Protein AF-M0IJI5-F1 (afdb_monomer_lite)

Secondary structure (DSSP, 8-state):
-----------------------SS-HHHHHHHHHHHHHHHHHHHHHHSSS-HHHHHHHHHHHHHHHHHHHHHHS-S-SSTTHHHHHHHTT-

Structure (mmCIF, N/CA/C/O backbone):
data_AF-M0IJI5-F1
#
_entry.id   AF-M0IJI5-F1
#
loop_
_atom_site.group_PDB
_atom_site.id
_atom_site.type_symbol
_atom_site.label_atom_id
_atom_site.label_alt_id
_atom_site.label_comp_id
_atom_site.label_asym_id
_atom_site.label_entity_id
_atom_site.label_seq_id
_atom_site.pdbx_PDB_ins_code
_atom_site.Cartn_x
_atom_site.Cartn_y
_atom_site.Cartn_z
_atom_site.occupancy
_atom_site.B_iso_or_equiv
_atom_site.auth_seq_id
_atom_site.auth_comp_id
_atom_site.auth_asym_id
_atom_site.auth_atom_id
_atom_site.pdbx_PDB_model_num
ATOM 1 N N . MET A 1 1 ? 5.027 -17.627 -78.252 1.00 46.62 1 MET A N 1
ATOM 2 C CA . MET A 1 1 ? 4.713 -18.670 -77.256 1.00 46.62 1 MET A CA 1
ATOM 3 C C . MET A 1 1 ? 5.920 -18.836 -76.345 1.00 46.62 1 MET A C 1
ATOM 5 O O . MET A 1 1 ? 6.846 -19.535 -76.708 1.00 46.62 1 MET A O 1
ATOM 9 N N . SER A 1 2 ? 5.953 -18.096 -75.235 1.00 42.31 2 SER A N 1
ATOM 10 C CA . SER A 1 2 ? 6.665 -18.443 -73.995 1.00 42.31 2 SER A CA 1
ATOM 11 C C . SER A 1 2 ? 6.300 -17.369 -72.968 1.00 42.31 2 SER A C 1
ATOM 13 O O . SER A 1 2 ? 6.709 -16.216 -73.088 1.00 42.31 2 SER A O 1
ATOM 15 N N . ARG A 1 3 ? 5.405 -17.721 -72.042 1.00 43.44 3 ARG A N 1
ATOM 16 C CA . ARG A 1 3 ? 5.073 -16.913 -70.867 1.00 43.44 3 ARG A CA 1
ATOM 17 C C . ARG A 1 3 ? 6.168 -17.171 -69.839 1.00 43.44 3 ARG A C 1
ATOM 19 O O . ARG A 1 3 ? 6.301 -18.303 -69.388 1.00 43.44 3 ARG A O 1
ATOM 26 N N . VAL A 1 4 ? 6.903 -16.136 -69.448 1.00 54.62 4 VAL A N 1
ATOM 27 C CA . VAL A 1 4 ? 7.719 -16.177 -68.231 1.00 54.62 4 VAL A CA 1
ATOM 28 C C . VAL A 1 4 ? 6.822 -15.715 -67.090 1.00 54.62 4 VAL A C 1
ATOM 30 O O . VAL A 1 4 ? 6.624 -14.525 -66.861 1.00 54.62 4 VAL A O 1
ATOM 33 N N . VAL A 1 5 ? 6.203 -16.697 -66.440 1.00 57.72 5 VAL A N 1
ATOM 34 C CA . VAL A 1 5 ? 5.574 -16.564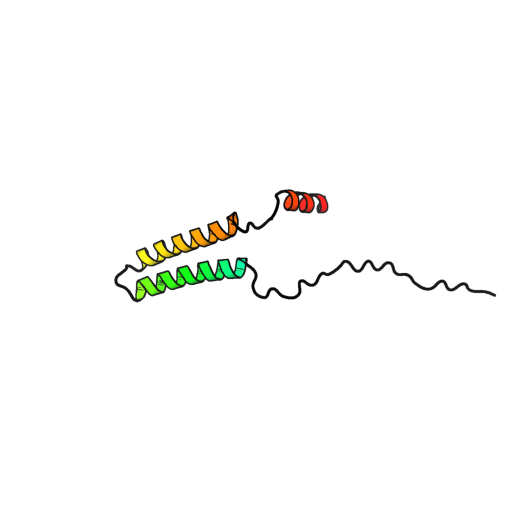 -65.127 1.00 57.72 5 VAL A CA 1
ATOM 35 C C . VAL A 1 5 ? 6.718 -16.509 -64.117 1.00 57.72 5 VAL A C 1
ATOM 37 O O . VAL A 1 5 ? 7.370 -17.516 -63.857 1.00 57.72 5 VAL A O 1
ATOM 40 N N . GLY A 1 6 ? 7.010 -15.303 -63.633 1.00 50.81 6 GLY A N 1
ATOM 41 C CA . GLY A 1 6 ? 7.951 -15.045 -62.548 1.00 50.81 6 GLY A CA 1
ATOM 42 C C . GLY A 1 6 ? 7.197 -15.001 -61.229 1.00 50.81 6 GLY A C 1
ATOM 43 O O . GLY A 1 6 ? 6.553 -14.009 -60.904 1.00 50.81 6 GLY A O 1
ATOM 44 N N . THR A 1 7 ? 7.250 -16.126 -60.534 1.00 53.97 7 THR A N 1
ATOM 45 C CA . THR A 1 7 ? 6.686 -16.420 -59.222 1.00 53.97 7 THR A CA 1
ATOM 46 C C . THR A 1 7 ? 7.194 -15.463 -58.138 1.00 53.97 7 THR A C 1
ATOM 48 O O . THR A 1 7 ? 8.366 -15.097 -58.112 1.00 53.97 7 THR A O 1
ATOM 51 N N . GLU A 1 8 ? 6.269 -15.090 -57.257 1.00 53.44 8 GLU A N 1
ATOM 52 C CA . GLU A 1 8 ? 6.414 -14.496 -55.926 1.00 53.44 8 GLU A CA 1
ATOM 53 C C . GLU A 1 8 ? 7.830 -14.344 -55.342 1.00 53.44 8 GLU A C 1
ATOM 55 O O . GLU A 1 8 ? 8.518 -15.321 -55.057 1.00 53.44 8 GLU A O 1
ATOM 60 N N . ARG A 1 9 ? 8.147 -13.118 -54.915 1.00 49.75 9 ARG A N 1
ATOM 61 C CA . ARG A 1 9 ? 8.505 -12.893 -53.509 1.00 49.75 9 ARG A CA 1
ATOM 62 C C . ARG A 1 9 ? 7.831 -11.627 -53.021 1.00 49.75 9 ARG A C 1
ATOM 64 O O . ARG A 1 9 ? 8.304 -10.515 -53.235 1.00 49.75 9 ARG A O 1
ATOM 71 N N . GLN A 1 10 ? 6.700 -11.836 -52.362 1.00 50.91 10 GLN A N 1
ATOM 72 C CA . GLN A 1 10 ? 6.144 -10.864 -51.447 1.00 50.91 10 GLN A CA 1
ATOM 73 C C . GLN A 1 10 ? 7.228 -10.556 -50.412 1.00 50.91 10 GLN A C 1
ATOM 75 O O . GLN A 1 10 ? 7.536 -11.388 -49.562 1.00 50.91 10 GLN A O 1
ATOM 80 N N . HIS A 1 11 ? 7.811 -9.360 -50.468 1.00 40.53 11 HIS A N 1
ATOM 81 C CA . HIS A 1 11 ? 8.391 -8.744 -49.280 1.00 40.53 11 HIS A CA 1
ATOM 82 C C . HIS A 1 11 ? 7.225 -8.295 -48.393 1.00 40.53 11 HIS A C 1
ATOM 84 O O . HIS A 1 11 ? 6.988 -7.113 -48.168 1.00 40.53 11 HIS A O 1
ATOM 90 N N . PHE A 1 12 ? 6.463 -9.280 -47.916 1.00 49.38 12 PHE A N 1
ATOM 91 C CA . PHE A 1 12 ? 5.733 -9.165 -46.675 1.00 49.38 12 PHE A CA 1
ATOM 92 C C . PHE A 1 12 ? 6.824 -9.078 -45.616 1.00 49.38 12 PHE A C 1
ATOM 94 O O . PHE A 1 12 ? 7.351 -10.087 -45.146 1.00 49.38 12 PHE A O 1
ATOM 101 N N . VAL A 1 13 ? 7.248 -7.848 -45.324 1.00 58.69 13 VAL A N 1
ATOM 102 C CA . VAL A 1 13 ? 7.895 -7.549 -44.056 1.00 58.69 13 VAL A CA 1
ATOM 103 C C . VAL A 1 13 ? 6.821 -7.872 -43.034 1.00 58.69 13 VAL A C 1
ATOM 105 O O . VAL A 1 13 ? 5.956 -7.053 -42.733 1.00 58.69 13 VAL A O 1
ATOM 108 N N . ALA A 1 14 ? 6.829 -9.124 -42.580 1.00 52.59 14 ALA A N 1
ATOM 109 C CA . ALA A 1 14 ? 6.283 -9.486 -41.299 1.00 52.59 14 ALA A CA 1
ATOM 110 C C . ALA A 1 14 ? 7.027 -8.583 -40.320 1.00 52.59 14 ALA A C 1
ATOM 112 O O . ALA A 1 14 ? 8.132 -8.902 -39.881 1.00 52.59 14 ALA A O 1
ATOM 113 N N . GLY A 1 15 ? 6.467 -7.396 -40.065 1.00 46.16 15 GLY A N 1
ATOM 114 C CA . GLY A 1 15 ? 6.790 -6.653 -38.868 1.00 46.16 15 GLY A CA 1
ATOM 115 C C . GLY A 1 15 ? 6.709 -7.693 -37.774 1.00 46.16 15 GLY A C 1
ATOM 116 O O . GLY A 1 15 ? 5.697 -8.392 -37.679 1.00 46.16 15 GLY A O 1
ATOM 117 N N . HIS A 1 16 ? 7.827 -7.906 -37.084 1.00 51.38 16 HIS A N 1
ATOM 118 C CA . HIS A 1 16 ? 7.868 -8.767 -35.926 1.00 51.38 16 HIS A CA 1
ATOM 119 C C . HIS A 1 16 ? 6.804 -8.224 -34.975 1.00 51.38 16 HIS A C 1
ATOM 121 O O . HIS A 1 16 ? 7.062 -7.338 -34.165 1.00 51.38 16 HIS A O 1
ATOM 127 N N . VAL A 1 17 ? 5.586 -8.752 -35.079 1.00 59.66 17 VAL A N 1
ATOM 128 C CA . VAL A 1 17 ? 4.659 -8.804 -33.971 1.00 59.66 17 VAL A CA 1
ATOM 129 C C . VAL A 1 17 ? 5.342 -9.782 -33.039 1.00 59.66 17 VAL A C 1
ATOM 131 O O . VAL A 1 17 ? 5.073 -10.983 -33.041 1.00 59.66 17 VAL A O 1
ATOM 134 N N . THR A 1 18 ? 6.319 -9.263 -32.300 1.00 62.25 18 THR A N 1
ATOM 135 C CA . THR A 1 18 ? 6.811 -9.874 -31.085 1.00 62.25 18 THR A CA 1
ATOM 136 C C . THR A 1 18 ? 5.602 -9.860 -30.172 1.00 62.25 18 THR A C 1
ATOM 138 O O . THR A 1 18 ? 5.392 -8.932 -29.395 1.00 62.25 18 THR A O 1
ATOM 141 N N . ALA A 1 19 ? 4.736 -10.860 -30.330 1.00 50.16 19 ALA A N 1
ATOM 142 C CA . ALA A 1 19 ? 3.800 -11.232 -29.302 1.00 50.16 19 ALA A CA 1
ATOM 143 C C . ALA A 1 19 ? 4.670 -11.414 -28.060 1.00 50.16 19 ALA A C 1
ATOM 145 O O . ALA A 1 19 ? 5.455 -12.361 -27.983 1.00 50.16 19 ALA A O 1
ATOM 146 N N . ARG A 1 20 ? 4.625 -10.443 -27.139 1.00 58.91 20 ARG A N 1
ATOM 147 C CA . ARG A 1 20 ? 5.231 -10.563 -25.815 1.00 58.91 20 ARG A CA 1
ATOM 148 C C . ARG A 1 20 ? 4.495 -11.711 -25.133 1.00 58.91 20 ARG A C 1
ATOM 150 O O . ARG A 1 20 ? 3.500 -11.504 -24.450 1.00 58.91 20 ARG A O 1
ATOM 157 N N . MET A 1 21 ? 4.918 -12.943 -25.389 1.00 62.69 21 MET A N 1
ATOM 158 C CA . MET A 1 21 ? 4.394 -14.106 -24.697 1.00 62.69 21 MET A CA 1
ATOM 159 C C . MET A 1 21 ? 4.910 -14.046 -23.260 1.00 62.69 21 MET A C 1
ATOM 161 O O . MET A 1 21 ? 6.044 -14.421 -22.986 1.00 62.69 21 MET A O 1
ATOM 165 N N . GLY A 1 22 ? 4.051 -13.583 -22.351 1.00 50.91 22 GLY A N 1
ATOM 166 C CA . GLY A 1 22 ? 3.993 -14.135 -21.000 1.00 50.91 22 GLY A CA 1
ATOM 167 C C . GLY A 1 22 ? 4.848 -13.464 -19.929 1.00 50.91 22 GLY A C 1
ATOM 168 O O . GLY A 1 22 ? 5.690 -14.113 -19.325 1.00 50.91 22 GLY A O 1
ATOM 169 N N . TYR A 1 23 ? 4.519 -12.227 -19.568 1.00 51.75 23 TYR A N 1
ATOM 170 C CA . TYR A 1 23 ? 4.529 -11.854 -18.152 1.00 51.75 23 TYR A CA 1
ATOM 171 C C . TYR A 1 23 ? 3.073 -11.647 -17.753 1.00 51.75 23 TYR A C 1
ATOM 173 O O . TYR A 1 23 ? 2.498 -10.608 -18.043 1.00 51.75 23 TYR A O 1
ATOM 181 N N . THR A 1 24 ? 2.451 -12.640 -17.112 1.00 62.34 24 THR A N 1
ATOM 182 C CA . THR A 1 24 ? 1.136 -12.410 -16.480 1.00 62.34 24 THR A CA 1
ATOM 183 C C . THR A 1 24 ? 1.229 -11.407 -15.328 1.00 62.34 24 THR A C 1
ATOM 185 O O . THR A 1 24 ? 0.200 -10.954 -14.847 1.00 62.34 24 THR A O 1
ATOM 188 N N . TRP A 1 25 ? 2.447 -11.117 -14.862 1.00 64.88 25 TRP A N 1
ATOM 189 C CA . TRP A 1 25 ? 2.719 -10.248 -13.732 1.00 64.88 25 TRP A CA 1
ATOM 190 C C . TRP A 1 25 ? 3.789 -9.241 -14.139 1.00 64.88 25 TRP A C 1
ATOM 192 O O . TRP A 1 25 ? 4.980 -9.562 -14.175 1.00 64.88 25 TRP A O 1
ATOM 202 N N . GLN A 1 26 ? 3.373 -8.037 -14.507 1.00 78.44 26 GLN A N 1
ATOM 203 C CA . GLN A 1 26 ? 4.305 -6.945 -14.756 1.00 78.44 26 GLN A CA 1
ATOM 204 C C . GLN A 1 26 ? 4.855 -6.442 -13.414 1.00 78.44 26 GLN A C 1
ATOM 206 O O . GLN A 1 26 ? 4.205 -6.565 -12.375 1.00 78.44 26 GLN A O 1
ATOM 211 N N . TYR A 1 27 ? 6.052 -5.848 -13.407 1.00 82.38 27 TYR A N 1
ATOM 212 C CA . TYR A 1 27 ? 6.621 -5.268 -12.181 1.00 82.38 27 TYR A CA 1
ATOM 213 C C . TYR A 1 27 ? 5.662 -4.252 -11.532 1.00 82.38 27 TYR A C 1
ATOM 215 O O . TYR A 1 27 ? 5.489 -4.241 -10.314 1.00 82.38 27 TYR A O 1
ATOM 223 N N . TYR A 1 28 ? 4.950 -3.470 -12.346 1.00 80.81 28 TYR A N 1
ATOM 224 C CA . TYR A 1 28 ? 3.936 -2.535 -11.862 1.00 80.81 28 TYR A CA 1
ATOM 225 C C . TYR A 1 28 ? 2.728 -3.212 -11.209 1.00 80.81 28 TYR A C 1
ATOM 227 O O . TYR A 1 28 ? 2.161 -2.638 -10.283 1.00 80.81 28 TYR A O 1
ATOM 235 N N . ASP A 1 29 ? 2.387 -4.446 -11.584 1.00 87.81 29 ASP A N 1
ATOM 236 C CA . ASP A 1 29 ? 1.345 -5.204 -10.888 1.00 87.81 29 ASP A CA 1
ATOM 237 C C . ASP A 1 29 ? 1.814 -5.600 -9.477 1.00 87.81 29 ASP A C 1
ATOM 239 O O . ASP A 1 29 ? 1.015 -5.627 -8.544 1.00 87.81 29 ASP A O 1
ATOM 243 N N . LEU A 1 30 ? 3.114 -5.856 -9.272 1.00 88.88 30 LEU A N 1
ATOM 244 C CA . LEU A 1 30 ? 3.679 -6.098 -7.934 1.00 88.88 30 LEU A CA 1
ATOM 245 C C . LEU A 1 30 ? 3.679 -4.824 -7.081 1.00 88.88 30 LEU A C 1
ATOM 247 O O . LEU A 1 30 ? 3.325 -4.875 -5.902 1.00 88.88 30 LEU A O 1
ATOM 251 N N . VAL A 1 31 ? 4.027 -3.678 -7.672 1.00 90.12 31 VAL A N 1
ATOM 252 C CA . VAL A 1 31 ? 3.935 -2.366 -7.006 1.00 90.12 31 VAL A CA 1
ATOM 253 C C . VAL A 1 31 ? 2.484 -2.073 -6.613 1.00 90.12 31 VAL A C 1
ATOM 255 O O . VAL A 1 31 ? 2.220 -1.675 -5.476 1.00 90.12 31 VAL A O 1
ATOM 258 N N . LEU A 1 32 ? 1.536 -2.335 -7.517 1.00 91.56 32 LEU A N 1
ATOM 259 C CA . LEU A 1 32 ? 0.108 -2.146 -7.277 1.00 91.56 32 LEU A CA 1
ATOM 260 C C . LEU A 1 32 ? -0.405 -3.049 -6.150 1.00 91.56 32 LEU A C 1
ATOM 262 O O . LEU A 1 32 ? -1.110 -2.573 -5.259 1.00 91.56 32 LEU A O 1
ATOM 266 N N . VAL A 1 33 ? -0.010 -4.324 -6.140 1.00 94.94 33 VAL A N 1
ATOM 267 C CA . VAL A 1 33 ? -0.319 -5.254 -5.043 1.00 94.94 33 VAL A CA 1
ATOM 268 C C . VAL A 1 33 ? 0.291 -4.775 -3.725 1.00 94.94 33 VAL A C 1
ATOM 270 O O . VAL A 1 33 ? -0.372 -4.861 -2.693 1.00 94.94 33 VAL A O 1
ATOM 273 N N . GLY A 1 34 ? 1.505 -4.220 -3.739 1.00 94.06 34 GLY A N 1
ATOM 274 C CA . GLY A 1 34 ? 2.140 -3.637 -2.555 1.00 94.06 34 GLY A CA 1
ATOM 275 C C . GLY A 1 34 ? 1.363 -2.448 -1.981 1.00 94.06 34 GLY A C 1
ATOM 276 O O . GLY A 1 34 ? 1.130 -2.390 -0.774 1.00 94.06 34 GLY A O 1
ATOM 277 N N . ILE A 1 35 ? 0.908 -1.535 -2.844 1.00 95.31 35 ILE A N 1
ATOM 278 C CA . ILE A 1 35 ? 0.075 -0.384 -2.462 1.00 95.31 35 ILE A CA 1
ATOM 279 C C . ILE A 1 35 ? -1.280 -0.847 -1.926 1.00 95.31 35 ILE A C 1
ATOM 281 O O . ILE A 1 35 ? -1.712 -0.426 -0.855 1.00 95.31 35 ILE A O 1
ATOM 285 N N . PHE A 1 36 ? -1.964 -1.731 -2.649 1.00 96.81 36 PHE A N 1
ATOM 286 C CA . PHE A 1 36 ? -3.261 -2.237 -2.214 1.00 96.81 36 PHE A CA 1
ATOM 287 C C . PHE A 1 36 ? -3.143 -2.993 -0.884 1.00 96.81 36 PHE A C 1
ATOM 289 O O . PHE A 1 36 ? -3.915 -2.755 0.047 1.00 96.81 36 PHE A O 1
ATOM 296 N N . GLY A 1 37 ? -2.132 -3.854 -0.767 1.00 97.38 37 GLY A N 1
ATOM 297 C CA . GLY A 1 37 ? -1.842 -4.620 0.437 1.00 97.38 37 GLY A CA 1
ATOM 298 C C . GLY A 1 37 ? -1.538 -3.736 1.643 1.00 97.38 37 GLY A C 1
ATOM 299 O O . GLY A 1 37 ? -2.037 -4.020 2.732 1.00 97.38 37 GLY A O 1
ATOM 300 N N . SER A 1 38 ? -0.791 -2.640 1.474 1.00 96.81 38 SER A N 1
ATOM 301 C CA . SER A 1 38 ? -0.518 -1.716 2.579 1.00 96.81 38 SER A CA 1
ATOM 302 C C . SER A 1 38 ? -1.790 -1.008 3.050 1.00 96.81 38 SER A C 1
ATOM 304 O O . SER A 1 38 ? -2.034 -0.943 4.253 1.00 96.81 38 SER A O 1
ATOM 306 N N . LEU A 1 39 ? -2.651 -0.554 2.137 1.00 97.25 39 LEU A N 1
ATOM 307 C CA . LEU A 1 39 ? -3.913 0.097 2.497 1.00 97.25 39 LEU A CA 1
ATOM 308 C C . LEU A 1 39 ? -4.858 -0.858 3.236 1.00 97.25 39 LEU A C 1
ATOM 310 O O . LEU A 1 39 ? -5.401 -0.500 4.284 1.00 97.25 39 LEU A O 1
ATOM 314 N N . VAL A 1 40 ? -5.006 -2.091 2.740 1.00 97.38 40 VAL A N 1
ATOM 315 C CA . VAL A 1 40 ? -5.787 -3.137 3.419 1.00 97.38 40 VAL A CA 1
ATOM 316 C C . VAL A 1 40 ? -5.200 -3.432 4.800 1.00 97.38 40 VAL A C 1
ATOM 318 O O . VAL A 1 40 ? -5.948 -3.493 5.775 1.00 97.38 40 VAL A O 1
ATOM 321 N N . ALA A 1 41 ? -3.875 -3.545 4.918 1.00 97.00 41 ALA A N 1
ATOM 322 C CA . ALA A 1 41 ? -3.215 -3.740 6.205 1.00 97.00 41 ALA A CA 1
ATOM 323 C C . ALA A 1 41 ? -3.497 -2.584 7.178 1.00 97.00 41 ALA A C 1
ATOM 325 O O . ALA A 1 41 ? -3.785 -2.842 8.343 1.00 97.00 41 ALA A O 1
ATOM 326 N N . GLY A 1 42 ? -3.506 -1.333 6.710 1.00 95.44 42 GLY A N 1
ATOM 327 C CA . GLY A 1 42 ? -3.877 -0.176 7.528 1.00 95.44 42 GLY A CA 1
ATOM 328 C C . GLY A 1 42 ? -5.293 -0.267 8.084 1.00 95.44 42 GLY A C 1
ATOM 329 O O . GLY A 1 42 ? -5.496 -0.052 9.279 1.00 95.44 42 GLY A O 1
ATOM 330 N N . VAL A 1 43 ? -6.257 -0.667 7.253 1.00 95.56 43 VAL A N 1
ATOM 331 C CA . VAL A 1 43 ? -7.640 -0.895 7.698 1.00 95.56 43 VAL A CA 1
ATOM 332 C C . VAL A 1 43 ? -7.705 -2.026 8.724 1.00 95.56 43 VAL A C 1
ATOM 334 O O . VAL A 1 43 ? -8.304 -1.850 9.783 1.00 95.56 43 VAL A O 1
ATOM 337 N N . LEU A 1 44 ? -7.067 -3.167 8.452 1.00 96.75 44 LEU A N 1
ATOM 338 C CA . LEU A 1 44 ? -7.067 -4.312 9.366 1.00 96.75 44 LEU A CA 1
ATOM 339 C C . LEU A 1 44 ? -6.418 -3.957 10.711 1.00 96.75 44 LEU A C 1
ATOM 341 O O . LEU A 1 44 ? -6.986 -4.250 11.759 1.00 96.75 44 LEU A O 1
ATOM 345 N N . VAL A 1 45 ? -5.280 -3.264 10.706 1.00 97.25 45 VAL A N 1
ATOM 346 C CA . VAL A 1 45 ? -4.628 -2.795 11.937 1.00 97.25 45 VAL A CA 1
ATOM 347 C C . VAL A 1 45 ? -5.556 -1.862 12.713 1.00 97.25 45 VAL A C 1
ATOM 349 O O . VAL A 1 45 ? -5.721 -2.044 13.917 1.00 97.25 45 VAL A O 1
ATOM 352 N N . GLY A 1 46 ? -6.212 -0.915 12.043 1.00 94.44 46 GLY A N 1
ATOM 353 C CA . GLY A 1 46 ? -7.163 -0.008 12.684 1.00 94.44 46 GLY A CA 1
ATOM 354 C C . GLY A 1 46 ? -8.393 -0.695 13.283 1.00 94.44 46 GLY A C 1
ATOM 355 O O . GLY A 1 46 ? -8.962 -0.186 14.243 1.00 94.44 46 GLY A O 1
ATOM 356 N N . GLN A 1 47 ? -8.812 -1.838 12.734 1.00 94.56 47 GLN A N 1
ATOM 357 C CA . GLN A 1 47 ? -9.980 -2.584 13.219 1.00 94.56 47 GLN A CA 1
ATOM 358 C C . GLN A 1 47 ? -9.640 -3.604 14.310 1.00 94.56 47 GLN A C 1
ATOM 360 O O . GLN A 1 47 ? -10.449 -3.838 15.204 1.00 94.56 47 GLN A O 1
ATOM 365 N N . PHE A 1 48 ? -8.460 -4.221 14.243 1.00 97.19 48 PHE A N 1
ATOM 366 C CA . PHE A 1 48 ? -8.092 -5.345 15.110 1.00 97.19 48 PHE A CA 1
ATOM 367 C C . PHE A 1 48 ? -7.078 -4.987 16.203 1.00 97.19 48 PHE A C 1
ATOM 369 O O . PHE A 1 48 ? -6.697 -5.853 16.990 1.00 97.19 48 PHE A O 1
ATOM 376 N N . THR A 1 49 ? -6.634 -3.731 16.285 1.00 94.44 49 THR A N 1
ATOM 377 C CA . THR A 1 49 ? -5.693 -3.268 17.317 1.00 94.44 49 THR A CA 1
ATOM 378 C C . THR A 1 49 ? -6.212 -2.026 18.041 1.00 94.44 49 THR A C 1
ATOM 380 O O . THR A 1 49 ? -7.206 -1.426 17.650 1.00 94.44 49 THR A O 1
ATOM 383 N N . ALA A 1 50 ? -5.517 -1.612 19.105 1.00 95.88 50 ALA A N 1
ATOM 384 C CA . ALA A 1 50 ? -5.829 -0.381 19.835 1.00 95.88 50 ALA A CA 1
ATOM 385 C C . ALA A 1 50 ? -5.407 0.906 19.091 1.00 95.88 50 ALA A C 1
ATOM 387 O O . ALA A 1 50 ? -5.601 2.008 19.605 1.00 95.88 50 ALA A O 1
ATOM 388 N N . VAL A 1 51 ? -4.796 0.790 17.907 1.00 94.38 51 VAL A N 1
ATOM 389 C CA . VAL A 1 51 ? -4.408 1.945 17.094 1.00 94.38 51 VAL A CA 1
ATOM 390 C C . VAL A 1 51 ? -5.651 2.524 16.430 1.00 94.38 51 VAL A C 1
ATOM 392 O O . VAL A 1 51 ? -6.395 1.810 15.766 1.00 94.38 51 VAL A O 1
ATOM 395 N N . ALA A 1 52 ? -5.850 3.838 16.556 1.00 94.12 52 ALA A N 1
ATOM 396 C CA . ALA A 1 52 ? -6.970 4.512 15.911 1.00 94.12 52 ALA A CA 1
ATOM 397 C C . ALA A 1 52 ? -6.997 4.230 14.387 1.00 94.12 52 ALA A C 1
ATOM 399 O O . ALA A 1 52 ? -5.949 4.317 13.729 1.00 94.12 52 A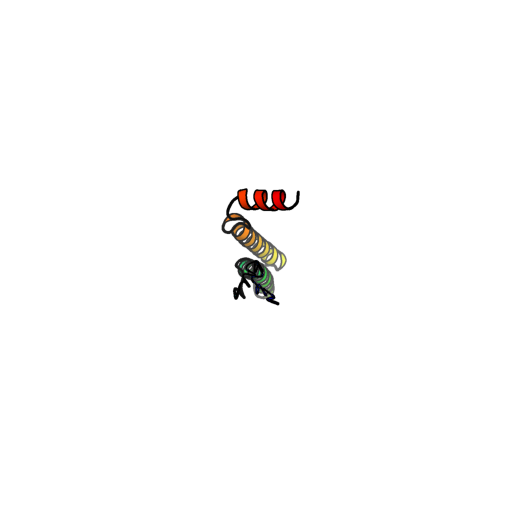LA A O 1
ATOM 400 N N . PRO A 1 53 ? -8.175 3.950 13.794 1.00 89.81 53 PRO A N 1
ATOM 401 C CA . PRO A 1 53 ? -8.306 3.693 12.358 1.00 89.81 53 PRO A CA 1
ATOM 402 C C . PRO A 1 53 ? -7.741 4.813 11.480 1.00 89.81 53 PRO A C 1
ATOM 404 O O . PRO A 1 53 ? -7.107 4.557 10.465 1.00 89.81 53 PRO A O 1
ATOM 407 N N . THR A 1 54 ? -7.913 6.068 11.894 1.00 93.94 54 THR A N 1
ATOM 408 C CA . THR A 1 54 ? -7.366 7.227 11.179 1.00 93.94 54 THR A CA 1
ATOM 409 C C . THR A 1 54 ? -5.839 7.207 11.162 1.00 93.94 54 THR A C 1
ATOM 411 O O . THR A 1 54 ? -5.234 7.326 10.101 1.00 93.94 54 THR A O 1
ATOM 414 N N . THR A 1 55 ? -5.207 6.997 12.317 1.00 95.94 55 THR A N 1
ATOM 415 C CA . THR A 1 55 ? -3.744 6.954 12.446 1.00 95.94 55 THR A CA 1
ATOM 416 C C . THR A 1 55 ? -3.135 5.796 11.659 1.00 95.94 55 THR A C 1
ATOM 418 O O . THR A 1 55 ? -2.137 5.982 10.964 1.00 95.94 55 THR A O 1
ATOM 421 N N . SER A 1 56 ? -3.737 4.607 11.737 1.00 94.56 56 SER A N 1
ATOM 422 C CA . SER A 1 56 ? -3.265 3.427 11.003 1.00 94.56 56 SER A CA 1
ATOM 423 C C . SER A 1 56 ? -3.387 3.617 9.492 1.00 94.56 56 SER A C 1
ATOM 425 O O . SER A 1 56 ? -2.394 3.463 8.784 1.00 94.56 56 SER A O 1
ATOM 427 N N . VAL A 1 57 ? -4.547 4.040 8.986 1.00 94.94 57 VAL A N 1
ATOM 428 C CA . VAL A 1 57 ? -4.739 4.279 7.546 1.00 94.94 57 VAL A CA 1
ATOM 429 C C . VAL A 1 57 ? -3.772 5.344 7.024 1.00 94.94 57 VAL A C 1
ATOM 431 O O . VAL A 1 57 ? -3.164 5.135 5.975 1.00 94.94 57 VAL A O 1
ATOM 434 N N . VAL A 1 58 ? -3.554 6.442 7.757 1.00 97.38 58 VAL A N 1
ATOM 435 C CA . VAL A 1 58 ? -2.580 7.479 7.366 1.00 97.38 58 VAL A CA 1
ATOM 436 C C . VAL A 1 58 ? -1.155 6.916 7.309 1.00 97.38 58 VAL A C 1
ATOM 438 O O . VAL A 1 58 ? -0.459 7.122 6.315 1.00 97.38 58 VAL A O 1
ATOM 441 N N . GLY A 1 59 ? -0.725 6.160 8.324 1.00 97.31 59 GLY A N 1
ATOM 442 C CA . GLY A 1 59 ? 0.613 5.558 8.350 1.00 97.31 59 GLY A CA 1
ATOM 443 C C . GLY A 1 59 ? 0.846 4.564 7.209 1.00 97.31 59 GLY A C 1
ATOM 444 O O . GLY A 1 59 ? 1.877 4.606 6.537 1.00 97.31 59 GLY A O 1
ATOM 445 N N . PHE A 1 60 ? -0.134 3.710 6.924 1.00 97.44 60 PHE A N 1
ATOM 446 C CA . PHE A 1 60 ? -0.041 2.749 5.824 1.00 97.44 60 PHE A CA 1
ATOM 447 C C . PHE A 1 60 ? -0.191 3.397 4.438 1.00 97.44 60 PHE A C 1
ATOM 449 O O . PHE A 1 60 ? 0.401 2.914 3.472 1.00 97.44 60 PHE A O 1
ATOM 456 N N . SER A 1 61 ? -0.891 4.530 4.335 1.00 95.00 61 SER A N 1
ATOM 457 C CA . SER A 1 61 ? -0.904 5.358 3.120 1.00 95.00 61 SER A CA 1
ATOM 458 C C . SER A 1 61 ? 0.471 5.967 2.848 1.00 95.00 61 SER A C 1
ATOM 460 O O . SER A 1 61 ? 0.921 6.002 1.705 1.00 95.00 61 SER A O 1
ATOM 462 N N . PHE A 1 62 ? 1.188 6.389 3.894 1.00 97.69 62 PHE A N 1
ATOM 463 C CA . PHE A 1 62 ? 2.570 6.839 3.748 1.00 97.69 62 PHE A CA 1
ATOM 464 C C . PHE A 1 62 ? 3.487 5.702 3.273 1.00 97.69 62 PHE A C 1
ATOM 466 O O . PHE A 1 62 ? 4.283 5.891 2.355 1.00 97.69 62 PHE A O 1
ATOM 473 N N . LEU A 1 63 ? 3.321 4.492 3.819 1.00 96.25 63 LEU A N 1
ATOM 474 C CA . LEU 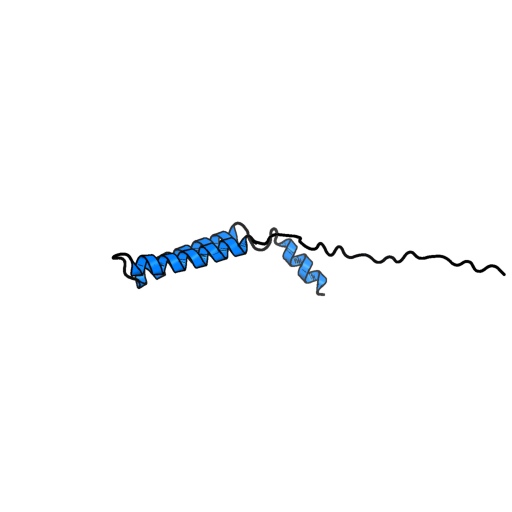A 1 63 ? 4.033 3.309 3.331 1.00 96.25 63 LEU A CA 1
ATOM 475 C C . LEU A 1 63 ? 3.734 3.029 1.847 1.00 96.25 63 LEU A C 1
ATOM 477 O O . LEU A 1 63 ? 4.656 2.749 1.083 1.00 96.25 63 LEU A O 1
ATOM 481 N N . ALA A 1 64 ? 2.474 3.159 1.419 1.00 95.44 64 ALA A N 1
ATOM 482 C CA . ALA A 1 64 ? 2.101 3.046 0.008 1.00 95.44 64 ALA A CA 1
ATOM 483 C C . ALA A 1 64 ? 2.838 4.069 -0.869 1.00 95.44 64 ALA A C 1
ATOM 485 O O . ALA A 1 64 ? 3.354 3.715 -1.929 1.00 95.44 64 ALA A O 1
ATOM 486 N N . ALA A 1 65 ? 2.934 5.322 -0.414 1.00 95.75 65 ALA A N 1
ATOM 487 C CA . ALA A 1 65 ? 3.650 6.372 -1.132 1.00 95.75 65 ALA A CA 1
ATOM 488 C C . ALA A 1 65 ? 5.149 6.055 -1.277 1.00 95.75 65 ALA A C 1
ATOM 490 O O . ALA A 1 65 ? 5.726 6.303 -2.336 1.00 95.75 65 ALA A O 1
ATOM 491 N N . VAL A 1 66 ? 5.776 5.456 -0.259 1.00 95.06 66 VAL A N 1
ATOM 492 C CA . VAL A 1 66 ? 7.175 4.995 -0.334 1.00 95.06 66 VAL A CA 1
ATOM 493 C C . VAL A 1 66 ? 7.335 3.881 -1.368 1.00 95.06 66 VAL A C 1
ATOM 495 O O . VAL A 1 66 ? 8.249 3.947 -2.188 1.00 95.06 66 VAL A O 1
ATOM 498 N N . VAL A 1 67 ? 6.438 2.889 -1.376 1.00 92.19 67 VAL A N 1
ATOM 499 C CA . VAL A 1 67 ? 6.450 1.797 -2.367 1.00 92.19 67 VAL A CA 1
ATOM 500 C C . VAL A 1 67 ? 6.285 2.345 -3.784 1.00 92.19 67 VAL A C 1
ATOM 502 O O . VAL A 1 67 ? 7.049 1.981 -4.676 1.00 92.19 67 VAL A O 1
ATOM 505 N N . MET A 1 68 ? 5.337 3.262 -3.980 1.00 89.38 68 MET A N 1
ATOM 506 C CA . MET A 1 68 ? 5.120 3.927 -5.264 1.00 89.38 68 MET A CA 1
ATOM 507 C C . MET A 1 68 ? 6.363 4.710 -5.703 1.00 89.38 68 MET A C 1
ATOM 509 O O . MET A 1 68 ? 6.817 4.553 -6.832 1.00 89.38 68 MET A O 1
ATOM 513 N N . SER A 1 69 ? 6.954 5.495 -4.799 1.00 90.81 69 SER A N 1
ATOM 514 C CA . SER A 1 69 ? 8.174 6.262 -5.074 1.00 90.81 69 SER A CA 1
ATOM 515 C C . SER A 1 69 ? 9.328 5.339 -5.469 1.00 90.81 69 SER A C 1
ATOM 517 O O . SER A 1 69 ? 9.999 5.571 -6.468 1.00 90.81 69 SER A O 1
ATOM 519 N N . HIS A 1 70 ? 9.532 4.245 -4.737 1.00 87.44 70 HIS A N 1
ATOM 520 C CA . HIS A 1 70 ? 10.559 3.264 -5.072 1.00 87.44 70 HIS A CA 1
ATOM 521 C C . HIS A 1 70 ? 10.328 2.643 -6.457 1.00 87.44 70 HIS A C 1
ATOM 523 O O . HIS A 1 70 ? 11.260 2.572 -7.255 1.00 87.44 70 HIS A O 1
ATOM 529 N N . GLY A 1 71 ? 9.085 2.262 -6.766 1.00 86.44 71 GLY A N 1
ATOM 530 C CA . GLY A 1 71 ? 8.725 1.726 -8.077 1.00 86.44 71 GLY A CA 1
ATOM 531 C C . GLY A 1 71 ? 9.008 2.704 -9.219 1.00 86.44 71 GLY A C 1
ATOM 532 O O . GLY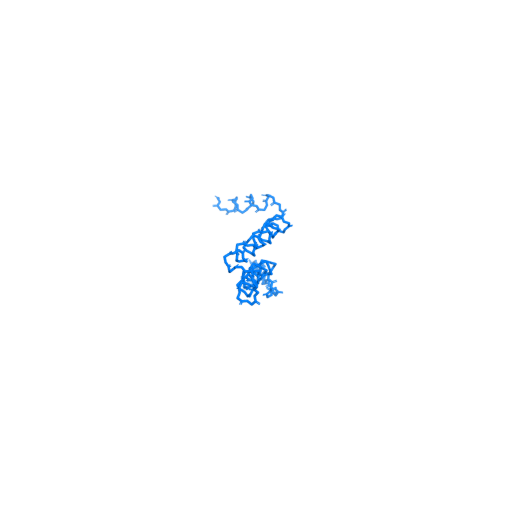 A 1 71 ? 9.506 2.284 -10.254 1.00 86.44 71 GLY A O 1
ATOM 533 N N . LEU A 1 72 ? 8.753 4.000 -9.015 1.00 84.56 72 LEU A N 1
ATOM 5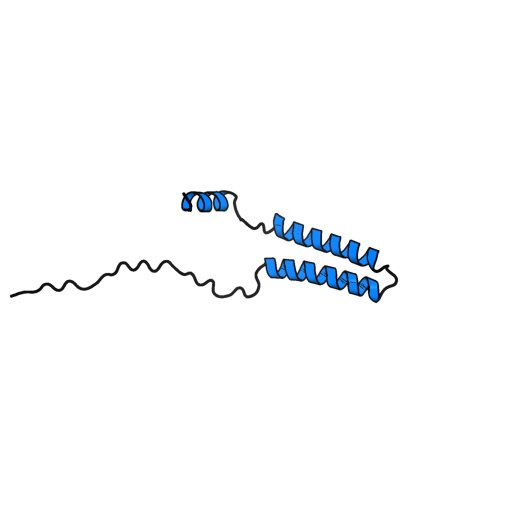34 C CA . LEU A 1 72 ? 8.955 5.040 -10.030 1.00 84.56 72 LEU A CA 1
ATOM 535 C C . LEU A 1 72 ? 10.419 5.448 -10.234 1.00 84.56 72 LEU A C 1
ATOM 537 O O . LEU A 1 72 ? 10.764 5.869 -11.332 1.00 84.56 72 LEU A O 1
ATOM 541 N N . PHE A 1 73 ? 11.264 5.370 -9.201 1.00 81.31 73 PHE A N 1
ATOM 542 C CA . PHE A 1 73 ? 12.638 5.892 -9.266 1.00 81.31 73 PHE A CA 1
ATOM 543 C C . PHE A 1 73 ? 13.727 4.818 -9.359 1.00 81.31 73 PHE A C 1
ATOM 545 O O . PHE A 1 73 ? 14.838 5.136 -9.771 1.00 81.31 73 PHE A O 1
ATOM 552 N N . VAL A 1 74 ? 13.445 3.566 -8.983 1.00 80.75 74 VAL A N 1
ATOM 553 C CA . VAL A 1 74 ? 14.426 2.466 -9.075 1.00 80.75 74 VAL A CA 1
ATOM 554 C C . VAL A 1 74 ? 14.214 1.611 -10.319 1.00 80.75 74 VAL A C 1
ATOM 556 O O . VAL A 1 74 ? 15.188 1.205 -10.939 1.00 80.75 74 VAL A O 1
ATOM 559 N N . ASN A 1 75 ? 12.959 1.372 -10.705 1.00 76.81 75 ASN A N 1
ATOM 560 C CA . ASN A 1 75 ? 12.593 0.705 -11.959 1.00 76.81 75 ASN A CA 1
ATOM 561 C C . ASN A 1 75 ? 11.726 1.668 -12.771 1.00 76.81 75 ASN A C 1
ATOM 563 O O . ASN A 1 75 ? 10.527 1.444 -12.976 1.00 76.81 75 ASN A O 1
ATOM 567 N N . GLY A 1 76 ? 12.331 2.811 -13.099 1.00 71.50 76 GLY A N 1
ATOM 568 C CA . GLY A 1 76 ? 11.643 3.909 -13.756 1.00 71.50 76 GLY A CA 1
ATOM 569 C C . GLY A 1 76 ? 10.961 3.466 -15.053 1.00 71.50 76 GLY A C 1
ATOM 570 O O . GLY A 1 76 ? 11.392 2.496 -15.668 1.00 71.50 76 GLY A O 1
ATOM 571 N N . PRO A 1 77 ? 9.886 4.151 -15.480 1.00 67.44 77 PRO A N 1
ATOM 572 C CA . PRO A 1 77 ? 9.119 3.766 -16.671 1.00 67.44 77 PRO A CA 1
ATOM 573 C C . PRO A 1 77 ? 9.926 3.712 -17.972 1.00 67.44 77 PRO A C 1
ATOM 575 O O . PRO A 1 77 ? 9.466 3.108 -18.936 1.00 67.44 77 PRO A O 1
ATOM 578 N N . VAL A 1 78 ? 11.091 4.362 -17.991 1.00 66.62 78 VAL A N 1
ATOM 579 C CA . VAL A 1 78 ? 12.027 4.420 -19.112 1.00 66.62 78 VAL A CA 1
ATOM 580 C C . VAL A 1 78 ? 13.433 4.134 -18.599 1.00 66.62 78 VAL A C 1
ATOM 582 O O . VAL A 1 78 ? 13.805 4.623 -17.527 1.00 66.62 78 VAL A O 1
ATOM 585 N N . ASP A 1 79 ? 14.192 3.345 -19.355 1.00 68.50 79 ASP A N 1
ATOM 586 C CA . ASP A 1 79 ? 15.554 2.953 -18.986 1.00 68.50 79 ASP A CA 1
ATOM 587 C C . ASP A 1 79 ? 16.554 4.084 -19.301 1.00 68.50 79 ASP A C 1
ATOM 589 O O . ASP A 1 79 ? 17.457 4.348 -18.504 1.00 68.50 79 ASP A O 1
ATOM 593 N N . GLU A 1 80 ? 16.348 4.829 -20.399 1.00 66.69 80 GLU A N 1
ATOM 594 C CA . GLU A 1 80 ? 17.118 6.031 -20.746 1.00 66.69 80 GLU A CA 1
ATOM 595 C C . GLU A 1 80 ? 16.224 7.180 -21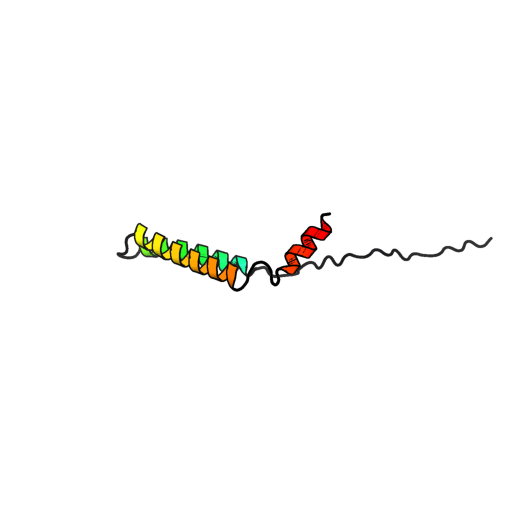.264 1.00 66.69 80 GLU A C 1
ATOM 597 O O . GLU A 1 80 ? 15.205 6.944 -21.911 1.00 66.69 80 GLU A O 1
ATOM 602 N N . PRO A 1 81 ? 16.599 8.459 -21.046 1.00 63.88 81 PRO A N 1
ATOM 603 C CA . PRO A 1 81 ? 15.857 9.609 -21.577 1.00 63.88 81 PRO A CA 1
ATOM 604 C C . PRO A 1 81 ? 15.717 9.629 -23.109 1.00 63.88 81 PRO A C 1
ATOM 606 O O . PRO A 1 81 ? 14.808 10.276 -23.626 1.00 63.88 81 PRO A O 1
ATOM 609 N N . SER A 1 82 ? 16.616 8.952 -23.830 1.00 63.94 82 SER A N 1
ATOM 610 C CA . SER A 1 82 ? 16.598 8.810 -25.290 1.00 63.94 82 SER A CA 1
ATOM 611 C C . SER A 1 82 ? 15.407 8.004 -25.805 1.00 63.94 82 SER A C 1
ATOM 613 O O . SER A 1 82 ? 14.912 8.327 -26.881 1.00 63.94 82 SER A O 1
ATOM 615 N N . ASP A 1 83 ? 14.878 7.053 -25.026 1.00 65.69 83 ASP A N 1
ATOM 616 C CA . ASP A 1 83 ? 13.706 6.255 -25.427 1.00 65.69 83 ASP A CA 1
ATOM 617 C C . ASP A 1 83 ? 12.460 7.132 -25.653 1.00 65.69 83 ASP A C 1
ATOM 619 O O . ASP A 1 83 ? 11.611 6.821 -26.484 1.00 65.69 83 ASP A O 1
ATOM 623 N N . LEU A 1 84 ? 12.366 8.271 -24.954 1.00 66.12 84 LEU A N 1
ATOM 624 C CA . LEU A 1 84 ? 11.285 9.248 -25.126 1.00 66.12 84 LEU A CA 1
ATOM 625 C C . LEU A 1 84 ? 11.502 10.181 -26.328 1.00 66.12 84 LEU A C 1
ATOM 627 O O . LEU A 1 84 ? 10.540 10.769 -26.819 1.00 66.12 84 LEU A O 1
ATOM 631 N N . ALA A 1 85 ? 12.745 10.364 -26.783 1.00 62.97 85 ALA A N 1
ATOM 632 C CA . ALA A 1 85 ? 13.060 11.231 -27.919 1.00 62.97 85 ALA A CA 1
ATOM 633 C C . ALA A 1 85 ? 12.738 10.542 -29.255 1.00 62.97 85 ALA A C 1
ATOM 635 O O . ALA A 1 85 ? 12.130 11.159 -30.130 1.00 62.97 85 ALA A O 1
ATOM 636 N N . ASP A 1 86 ? 13.053 9.250 -29.371 1.00 60.97 86 ASP A N 1
ATOM 637 C CA . ASP A 1 86 ? 12.803 8.463 -30.585 1.00 60.97 86 ASP A CA 1
ATOM 638 C C . ASP A 1 86 ? 11.295 8.233 -30.844 1.00 60.97 86 ASP A C 1
ATOM 640 O O . ASP A 1 86 ? 10.855 8.183 -31.996 1.00 60.97 86 ASP A O 1
ATOM 644 N N . GLU A 1 87 ? 10.459 8.158 -29.797 1.00 60.12 87 GLU A N 1
ATOM 645 C CA . GLU A 1 87 ? 8.995 8.054 -29.943 1.00 60.12 87 GLU A CA 1
ATOM 646 C C . GLU A 1 87 ? 8.367 9.350 -30.495 1.00 60.12 87 GLU A C 1
ATOM 648 O O . GLU A 1 87 ? 7.417 9.301 -31.275 1.00 60.12 87 GLU A O 1
ATOM 653 N N . VAL A 1 88 ? 8.918 10.521 -30.160 1.00 63.59 88 VAL A N 1
ATOM 654 C CA . VAL A 1 88 ? 8.393 11.815 -30.634 1.00 63.59 88 VAL A CA 1
ATOM 655 C C . VAL A 1 88 ? 8.755 12.074 -32.098 1.00 63.59 88 VAL A C 1
ATOM 657 O O . VAL A 1 88 ? 7.920 12.584 -32.847 1.00 63.59 88 VAL A O 1
ATOM 660 N N . ASP A 1 89 ? 9.952 11.677 -32.535 1.00 60.44 89 ASP A N 1
ATOM 661 C CA . ASP A 1 89 ? 10.395 11.851 -33.927 1.00 60.44 89 ASP A CA 1
ATOM 662 C C . ASP A 1 89 ? 9.658 10.937 -34.917 1.00 60.44 89 ASP A C 1
ATOM 664 O O . ASP A 1 89 ? 9.577 11.248 -36.101 1.00 60.44 89 ASP A O 1
ATOM 668 N N . THR A 1 90 ? 9.060 9.837 -34.454 1.00 62.56 90 THR A N 1
ATOM 669 C CA . THR A 1 90 ? 8.223 8.974 -35.310 1.00 62.56 90 THR A CA 1
ATOM 670 C C . THR A 1 90 ? 6.793 9.494 -35.509 1.00 62.56 90 THR A C 1
ATOM 672 O O . THR A 1 90 ? 6.072 8.977 -36.366 1.00 62.56 90 THR A O 1
ATOM 675 N N . LEU A 1 91 ? 6.379 10.516 -34.750 1.00 62.03 91 LEU A N 1
ATOM 676 C CA . LEU A 1 91 ? 5.055 11.148 -34.825 1.00 62.03 91 LEU A CA 1
ATOM 677 C C . LEU A 1 91 ? 5.032 12.462 -35.638 1.00 62.03 91 LEU A C 1
ATOM 679 O O . LEU A 1 91 ? 3.948 13.026 -35.815 1.00 62.03 91 LEU A O 1
ATOM 683 N N . ASN A 1 92 ? 6.184 12.935 -36.130 1.00 52.75 92 ASN A N 1
ATOM 684 C CA . ASN A 1 92 ? 6.335 14.094 -37.031 1.00 52.75 92 ASN A CA 1
ATOM 685 C C . ASN A 1 92 ? 6.771 13.671 -38.440 1.00 52.75 92 ASN A C 1
ATOM 687 O O . ASN A 1 92 ? 6.457 14.429 -39.387 1.00 52.75 92 ASN A O 1
#

Radius of gyration: 25.93 Å; chains: 1; bounding box: 27×33×97 Å

pLDDT: mean 76.47, std 18.68, range [40.53, 97.69]

InterPro domains:
  IPR058328 Protein of unknown function DUF8015 [PF26047] (24-77)

Organism: NCBI:txid662479

Sequence (92 aa):
MSRVVGTERQHFVAGHVTARMGYTWQYYDLVLVGIFGSLVAGVLVGQFTAVAPTTSVVGFSFLAAVVMSHGLFVNGPVDEPSDLADEVDTLN

Foldseek 3Di:
DDDPPDDDDPPPPPPPPVVVPDDPADPVNVLVCQLVVLQVVLCVCCVPHPDPSVRSNVVSNVVNVVSVVCCCPVVNPDPDPVVVVVVVVVVD